Protein AF-A0A0M8WI27-F1 (afdb_monomer_lite)

pLDDT: mean 76.57, std 16.25, range [38.81, 94.25]

Secondary structure (DSSP, 8-state):
-PPPP----------EEPTTTGGGSPTT-EEEEEEEEPTT--EE-SS-EEEEEE-SS-EEEEEE-S---TT--TTSEEEEEEEE-TTS-EEEEEEEE--SS--------

Sequence (109 aa):
MGWVLVEGMSDSLVYYRTPGEVAATPQGERIRLGGQVTAGSVRDDGHEVRFRLRDDAAEVSVVLVGAVPVMFREGQGAVVEGEFDADHTMRADTVLVKHGNRYSPPGKS

Structure (mmCIF, N/CA/C/O backbone):
data_AF-A0A0M8WI27-F1
#
_entry.id   AF-A0A0M8WI27-F1
#
loop_
_atom_site.group_PDB
_atom_site.id
_atom_site.type_symbol
_atom_site.label_atom_id
_atom_site.label_alt_id
_atom_site.label_comp_id
_atom_site.label_asym_id
_atom_site.label_entity_id
_atom_site.label_seq_id
_atom_site.pdbx_PDB_ins_code
_atom_site.Cartn_x
_atom_site.Cartn_y
_atom_site.Cartn_z
_atom_site.occupancy
_atom_site.B_iso_or_equiv
_atom_site.auth_seq_id
_atom_site.auth_comp_id
_atom_site.auth_asym_id
_atom_site.auth_atom_id
_atom_site.pdbx_PDB_model_num
ATOM 1 N N . MET A 1 1 ? 18.548 34.702 -38.117 1.00 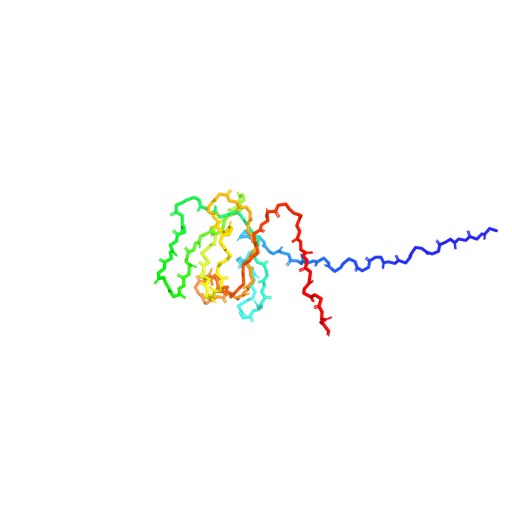59.53 1 MET A N 1
ATOM 2 C CA . MET A 1 1 ? 18.199 33.301 -37.804 1.00 59.53 1 MET A CA 1
ATOM 3 C C . MET A 1 1 ? 18.339 33.121 -36.304 1.00 59.53 1 MET A C 1
ATOM 5 O O . MET A 1 1 ? 19.461 33.051 -35.825 1.00 59.53 1 MET A O 1
ATOM 9 N N . GLY A 1 2 ? 17.235 33.202 -35.562 1.00 53.88 2 GLY A N 1
ATOM 10 C CA . GLY A 1 2 ? 17.232 32.997 -34.112 1.00 53.88 2 GLY A CA 1
ATOM 11 C C . GLY A 1 2 ? 16.816 31.565 -33.813 1.00 53.88 2 GLY A C 1
ATOM 12 O O . GLY A 1 2 ? 15.784 31.123 -34.310 1.00 53.88 2 GLY A O 1
ATOM 13 N N . TRP A 1 3 ? 17.626 30.844 -33.046 1.00 66.94 3 TRP A N 1
ATOM 14 C CA . TRP A 1 3 ? 17.274 29.522 -32.544 1.00 66.94 3 TRP A CA 1
ATOM 15 C C . TRP A 1 3 ? 16.664 29.689 -31.157 1.00 66.94 3 TRP A C 1
ATOM 17 O O . TRP A 1 3 ? 17.267 30.310 -30.285 1.00 66.94 3 TRP A O 1
ATOM 27 N N . VAL A 1 4 ? 15.457 29.165 -30.972 1.00 69.19 4 VAL A N 1
ATOM 28 C CA . VAL A 1 4 ? 14.844 29.037 -29.651 1.00 69.19 4 VAL A CA 1
ATOM 29 C C . VAL A 1 4 ? 15.534 27.866 -28.954 1.00 69.19 4 VAL A C 1
ATOM 31 O O . VAL A 1 4 ? 15.474 26.740 -29.446 1.00 69.19 4 VAL A O 1
ATOM 34 N N . LEU A 1 5 ? 16.213 28.128 -27.835 1.00 66.62 5 LEU A N 1
ATOM 35 C CA . LEU A 1 5 ? 16.586 27.077 -26.890 1.00 66.62 5 LEU A CA 1
ATOM 36 C C . LEU A 1 5 ? 15.299 26.616 -26.202 1.00 66.62 5 LEU A C 1
ATOM 38 O O . LEU A 1 5 ? 14.628 27.417 -25.557 1.00 66.62 5 LEU A O 1
ATOM 42 N N . VAL A 1 6 ? 14.947 25.341 -26.355 1.00 68.62 6 VAL A N 1
ATOM 43 C CA . VAL A 1 6 ? 13.894 24.723 -25.548 1.00 68.62 6 VAL A CA 1
ATOM 44 C C . VAL A 1 6 ? 14.475 24.417 -24.170 1.00 68.62 6 VAL A C 1
ATOM 46 O O . VAL A 1 6 ? 15.414 23.635 -24.032 1.00 68.62 6 VAL A O 1
ATOM 49 N N . GLU A 1 7 ? 13.947 25.091 -23.154 1.00 58.12 7 GLU A N 1
ATOM 50 C CA . GLU A 1 7 ? 14.256 24.828 -21.754 1.00 58.12 7 GLU A CA 1
ATOM 51 C C . GLU A 1 7 ? 13.752 23.428 -21.389 1.00 58.12 7 GLU A C 1
ATOM 53 O O . GLU A 1 7 ? 12.595 23.079 -21.638 1.00 58.12 7 GLU A O 1
ATOM 58 N N . GLY A 1 8 ? 14.653 22.605 -20.845 1.00 54.03 8 GLY A N 1
ATOM 59 C CA . GLY A 1 8 ? 14.348 21.254 -20.399 1.00 54.03 8 GLY A CA 1
ATOM 60 C C . GLY A 1 8 ? 13.230 21.289 -19.368 1.00 54.03 8 GLY A C 1
ATOM 61 O O . GLY A 1 8 ? 13.396 21.822 -18.273 1.00 54.03 8 GLY A O 1
ATOM 62 N N . MET A 1 9 ? 12.085 20.724 -19.737 1.00 52.81 9 MET A N 1
ATOM 63 C CA . MET A 1 9 ? 10.997 20.449 -18.815 1.00 52.81 9 MET A CA 1
ATOM 64 C C . MET A 1 9 ? 11.527 19.477 -17.759 1.00 52.81 9 MET A C 1
ATOM 66 O O . MET A 1 9 ? 11.638 18.278 -18.008 1.00 52.81 9 MET A O 1
ATOM 70 N N . SER A 1 10 ? 11.874 19.998 -16.584 1.00 47.97 10 SER A N 1
ATOM 71 C CA . SER A 1 10 ? 12.017 19.204 -15.366 1.00 47.97 10 SER A CA 1
ATOM 72 C C . SER A 1 10 ? 10.622 18.751 -14.947 1.00 47.97 10 SER A C 1
ATOM 74 O O . SER A 1 10 ? 10.045 19.274 -13.995 1.00 47.97 10 SER A O 1
ATOM 76 N N . ASP A 1 11 ? 10.051 17.820 -15.711 1.00 39.22 11 ASP A N 1
ATOM 77 C CA . ASP A 1 11 ? 8.914 17.041 -15.255 1.00 39.22 11 ASP A CA 1
ATOM 78 C C . ASP A 1 11 ? 9.441 16.249 -14.063 1.00 39.22 11 ASP A C 1
ATOM 80 O O . ASP A 1 11 ? 10.298 15.372 -14.198 1.00 39.22 11 ASP A O 1
ATOM 84 N N . SER A 1 12 ? 9.039 16.654 -12.863 1.00 38.81 12 SER A N 1
ATOM 85 C CA . SER A 1 12 ? 9.259 15.900 -11.640 1.00 38.81 12 SER A CA 1
ATOM 86 C C . SER A 1 12 ? 8.433 14.626 -11.756 1.00 38.81 12 SER A C 1
ATOM 88 O O . SER A 1 12 ? 7.349 14.506 -11.189 1.00 38.81 12 SER A O 1
ATOM 90 N N . LEU A 1 13 ? 8.945 13.693 -12.560 1.00 43.72 13 LEU A N 1
ATOM 91 C CA . LEU A 1 13 ? 8.353 12.403 -12.822 1.00 43.72 13 LEU A CA 1
ATOM 92 C C . LEU A 1 13 ? 8.304 11.708 -11.469 1.00 43.72 13 LEU A C 1
ATOM 94 O O . LEU A 1 13 ? 9.323 11.277 -10.928 1.00 43.72 13 LEU A O 1
ATOM 98 N N . VAL A 1 14 ? 7.125 11.704 -10.855 1.00 53.41 14 VAL A N 1
ATOM 99 C CA . VAL A 1 14 ? 6.903 10.962 -9.625 1.00 53.41 14 VAL A CA 1
ATOM 100 C C . VAL A 1 14 ? 7.118 9.502 -10.001 1.00 53.41 14 VAL A C 1
ATOM 102 O O . VAL A 1 14 ? 6.276 8.901 -10.661 1.00 53.41 14 VAL A O 1
ATOM 105 N N . TYR A 1 15 ? 8.279 8.952 -9.652 1.00 58.53 15 TYR A N 1
ATOM 106 C CA . TYR A 1 15 ? 8.589 7.554 -9.910 1.00 58.53 15 TYR A CA 1
ATOM 107 C C . TYR A 1 15 ? 7.689 6.698 -9.020 1.00 58.53 15 TY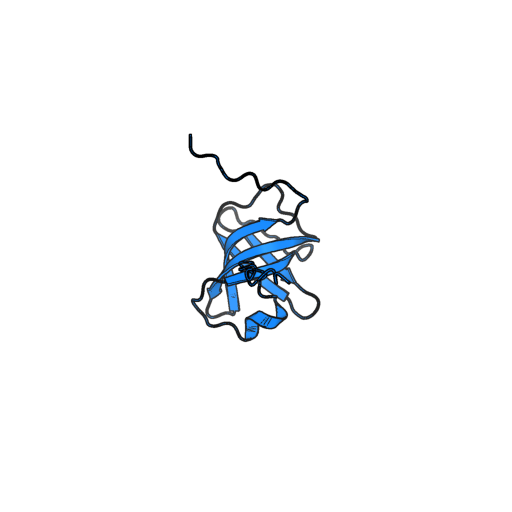R A C 1
ATOM 109 O O . TYR A 1 15 ? 7.900 6.582 -7.814 1.00 58.53 15 TYR A O 1
ATOM 117 N N . TYR A 1 16 ? 6.647 6.136 -9.623 1.00 68.56 16 TYR A N 1
ATOM 118 C CA . TYR A 1 16 ? 5.839 5.092 -9.014 1.00 68.56 16 TYR A CA 1
ATOM 119 C C . TYR A 1 16 ? 6.508 3.754 -9.311 1.00 68.56 16 TYR A C 1
ATOM 121 O O . TYR A 1 16 ? 6.848 3.478 -10.461 1.00 68.56 16 TYR A O 1
ATOM 129 N N . ARG A 1 17 ? 6.698 2.928 -8.286 1.00 75.50 17 ARG A N 1
ATOM 130 C CA . ARG A 1 17 ? 7.088 1.529 -8.460 1.00 75.50 17 ARG A CA 1
ATOM 131 C C . ARG A 1 17 ? 5.839 0.683 -8.631 1.00 75.50 17 ARG A C 1
ATOM 133 O O . ARG A 1 17 ? 4.802 0.979 -8.033 1.00 75.50 17 ARG A O 1
ATOM 140 N N . THR A 1 18 ? 5.946 -0.355 -9.443 1.00 73.50 18 THR A N 1
ATOM 141 C CA . THR A 1 18 ? 4.904 -1.374 -9.590 1.00 73.50 18 THR A CA 1
ATOM 142 C C . THR A 1 18 ? 5.187 -2.568 -8.668 1.00 73.50 18 THR A C 1
ATOM 144 O O . THR A 1 18 ? 6.353 -2.794 -8.335 1.00 73.50 18 THR A O 1
ATOM 147 N N . PRO A 1 19 ? 4.163 -3.326 -8.223 1.00 70.19 19 PRO A N 1
ATOM 148 C CA . PRO A 1 19 ? 4.315 -4.569 -7.461 1.00 70.19 19 PRO A CA 1
ATOM 149 C C . PRO A 1 19 ? 5.374 -5.539 -8.008 1.00 70.19 19 PRO A C 1
ATOM 151 O O . PRO A 1 19 ? 6.082 -6.167 -7.226 1.00 70.19 19 PRO A O 1
ATOM 154 N N . GLY A 1 20 ? 5.534 -5.641 -9.329 1.00 68.38 20 GLY A N 1
ATOM 155 C CA . GLY A 1 20 ? 6.558 -6.477 -9.959 1.00 68.38 20 GLY A CA 1
ATOM 156 C C . GLY A 1 20 ? 7.993 -5.958 -9.800 1.00 68.38 20 GLY A C 1
ATOM 157 O O . GLY A 1 20 ? 8.938 -6.743 -9.841 1.00 68.38 20 GLY A O 1
ATOM 158 N N . GLU A 1 21 ? 8.176 -4.656 -9.582 1.00 68.44 21 GLU A N 1
ATOM 159 C CA . GLU A 1 21 ? 9.493 -4.017 -9.457 1.00 68.44 21 GLU A CA 1
ATOM 160 C C . GLU A 1 21 ? 9.979 -3.904 -8.006 1.00 68.44 21 GLU A C 1
ATOM 162 O O . GLU A 1 21 ? 11.172 -3.705 -7.771 1.00 68.44 21 GLU A O 1
ATOM 167 N N . VAL A 1 22 ? 9.088 -4.048 -7.017 1.00 72.38 22 VAL A N 1
ATOM 168 C CA . VAL A 1 22 ? 9.442 -3.840 -5.601 1.00 72.38 22 VAL A CA 1
ATOM 169 C C . VAL A 1 22 ? 10.266 -4.950 -4.968 1.00 72.38 22 VAL A C 1
ATOM 171 O O . VAL A 1 22 ? 10.900 -4.700 -3.949 1.00 72.38 22 VAL A O 1
ATOM 174 N N . ALA A 1 23 ? 10.366 -6.126 -5.591 1.00 67.62 23 ALA A N 1
ATOM 175 C CA . ALA A 1 23 ? 11.275 -7.181 -5.132 1.00 67.62 23 ALA A CA 1
ATOM 176 C C . ALA A 1 23 ? 12.759 -6.750 -5.140 1.00 67.62 23 ALA A C 1
ATOM 178 O O . ALA A 1 23 ? 13.577 -7.353 -4.450 1.00 67.62 23 ALA A O 1
ATOM 179 N N . ALA A 1 24 ? 13.109 -5.716 -5.912 1.00 67.25 24 ALA A N 1
ATOM 180 C CA . ALA A 1 24 ? 14.454 -5.144 -5.972 1.00 67.25 24 ALA A CA 1
ATOM 181 C C . ALA A 1 24 ? 14.598 -3.831 -5.175 1.00 67.25 24 ALA A C 1
ATOM 183 O O . ALA A 1 24 ? 15.654 -3.198 -5.236 1.00 67.25 24 ALA A O 1
ATOM 184 N N . THR A 1 25 ? 13.558 -3.392 -4.457 1.00 68.56 25 THR A N 1
ATOM 185 C CA . THR A 1 25 ? 13.575 -2.114 -3.735 1.00 68.56 25 THR A CA 1
ATOM 186 C C . THR A 1 25 ? 14.305 -2.241 -2.393 1.00 68.56 25 THR A C 1
ATOM 188 O O . THR A 1 25 ? 14.042 -3.187 -1.647 1.00 68.56 25 THR A O 1
ATOM 191 N N . PRO A 1 26 ? 15.191 -1.290 -2.038 1.00 66.50 26 PRO A N 1
ATOM 192 C CA . PRO A 1 26 ? 15.840 -1.269 -0.731 1.00 66.50 26 PRO A CA 1
ATOM 193 C C . PRO A 1 26 ? 14.827 -1.115 0.413 1.00 66.50 26 PRO A C 1
ATOM 195 O O . PRO A 1 26 ? 13.906 -0.301 0.343 1.00 66.50 26 PRO A O 1
ATOM 198 N N . GLN A 1 27 ? 15.024 -1.864 1.498 1.00 71.81 27 GLN A N 1
ATOM 199 C CA . GLN A 1 27 ? 14.251 -1.691 2.731 1.00 71.81 27 GLN A CA 1
ATOM 200 C C . GLN A 1 27 ? 14.545 -0.322 3.365 1.00 71.81 27 GLN A C 1
ATOM 202 O O . GLN A 1 27 ? 15.682 0.152 3.328 1.00 71.81 27 GLN A O 1
ATOM 207 N N . GLY A 1 28 ? 13.526 0.302 3.962 1.00 71.75 28 GLY A N 1
ATOM 208 C CA . GLY A 1 28 ? 13.654 1.602 4.635 1.00 71.75 28 GLY A CA 1
ATOM 209 C C . GLY A 1 28 ? 13.724 2.825 3.712 1.00 71.75 28 GLY A C 1
ATOM 210 O O . GLY A 1 28 ? 13.934 3.935 4.195 1.00 71.75 28 GLY A O 1
ATOM 211 N N . GLU A 1 29 ? 13.547 2.657 2.397 1.00 80.25 29 GLU A N 1
ATOM 212 C CA . GLU A 1 29 ? 13.323 3.783 1.491 1.00 80.25 29 GLU A CA 1
ATOM 213 C C . GLU A 1 29 ? 11.824 4.071 1.371 1.00 80.25 29 GLU A C 1
ATOM 215 O O . GLU A 1 29 ? 11.015 3.174 1.110 1.00 80.25 29 GLU A O 1
ATOM 220 N N . ARG A 1 30 ? 11.455 5.347 1.527 1.00 83.81 30 ARG A N 1
ATOM 221 C CA . ARG A 1 30 ? 10.098 5.805 1.241 1.00 83.81 30 ARG A CA 1
ATOM 222 C C . ARG A 1 30 ? 9.846 5.760 -0.257 1.00 83.81 30 ARG A C 1
ATOM 224 O O . ARG A 1 30 ? 10.416 6.545 -1.012 1.00 83.81 30 ARG A O 1
ATOM 231 N N . ILE A 1 31 ? 8.928 4.899 -0.673 1.00 86.00 31 ILE A N 1
ATOM 232 C CA . ILE A 1 31 ? 8.537 4.759 -2.069 1.00 86.00 31 ILE A CA 1
ATOM 233 C C . ILE A 1 31 ? 7.038 4.938 -2.268 1.00 86.00 31 ILE A C 1
ATOM 235 O O . ILE A 1 31 ? 6.226 4.806 -1.352 1.00 86.00 31 ILE A O 1
ATOM 239 N N . ARG A 1 32 ? 6.669 5.218 -3.517 1.00 87.81 32 ARG A N 1
ATOM 240 C CA . ARG A 1 32 ? 5.280 5.245 -3.967 1.00 87.81 32 ARG A CA 1
ATOM 241 C C . ARG A 1 32 ? 4.998 3.991 -4.776 1.00 87.81 32 ARG A C 1
ATOM 243 O O . ARG A 1 32 ? 5.532 3.840 -5.871 1.00 87.81 32 ARG A O 1
ATOM 250 N N . LEU A 1 33 ? 4.160 3.109 -4.250 1.00 88.25 33 LEU A N 1
ATOM 251 C CA . LEU A 1 33 ? 3.739 1.877 -4.909 1.00 88.25 33 LEU A CA 1
ATOM 252 C C . LEU A 1 33 ? 2.378 2.100 -5.574 1.00 88.25 33 LEU A C 1
ATOM 254 O O . LEU A 1 33 ? 1.392 2.387 -4.898 1.00 88.25 33 LEU A O 1
ATOM 258 N N . GLY A 1 34 ? 2.323 1.982 -6.897 1.00 88.25 34 GLY A N 1
ATOM 259 C CA . GLY A 1 34 ? 1.093 2.098 -7.676 1.00 88.25 34 GLY A CA 1
ATOM 260 C C . GLY A 1 34 ? 0.591 0.738 -8.143 1.00 88.25 34 GLY A C 1
ATOM 261 O O . GLY A 1 34 ? 1.373 -0.070 -8.629 1.00 88.25 34 GLY A O 1
ATOM 262 N N . GLY A 1 35 ? -0.713 0.494 -8.047 1.00 88.06 35 GLY A N 1
ATOM 263 C CA . GLY A 1 35 ? -1.318 -0.738 -8.546 1.00 88.06 35 GLY A CA 1
ATOM 264 C C . GLY A 1 35 ? -2.840 -0.700 -8.539 1.00 88.06 35 GLY A C 1
ATOM 265 O O . GLY A 1 35 ? -3.468 0.294 -8.170 1.00 88.06 35 GLY A O 1
ATOM 266 N N . GLN A 1 36 ? -3.450 -1.801 -8.954 1.00 89.19 36 GLN A N 1
ATOM 267 C CA . GLN A 1 36 ? -4.882 -2.015 -8.821 1.00 89.19 36 GLN A CA 1
ATOM 268 C C . GLN A 1 36 ? -5.171 -2.696 -7.482 1.00 89.19 36 GLN A C 1
ATOM 270 O O . GLN A 1 36 ? -4.538 -3.692 -7.143 1.00 89.19 36 GLN A O 1
ATOM 275 N N . VAL A 1 37 ? -6.153 -2.195 -6.733 1.00 91.31 37 VAL A N 1
ATOM 276 C CA . VAL A 1 37 ? -6.594 -2.847 -5.493 1.00 91.31 37 VAL A CA 1
ATOM 277 C C . VAL A 1 37 ? -7.303 -4.157 -5.832 1.00 91.31 37 VAL A C 1
ATOM 279 O O . VAL A 1 37 ? -8.309 -4.155 -6.549 1.00 91.31 37 VAL A O 1
ATOM 282 N N . THR A 1 38 ? -6.807 -5.277 -5.308 1.00 91.69 38 THR A N 1
ATOM 283 C CA . THR A 1 38 ? -7.398 -6.600 -5.542 1.00 91.69 38 THR A CA 1
ATOM 284 C C . THR A 1 38 ? -8.780 -6.705 -4.891 1.00 91.69 38 THR A C 1
ATOM 286 O O . THR A 1 38 ? -8.960 -6.358 -3.719 1.00 91.69 38 THR A O 1
ATOM 289 N N . ALA A 1 39 ? -9.764 -7.201 -5.645 1.00 88.69 39 ALA A N 1
ATOM 290 C CA . ALA A 1 39 ? -11.117 -7.438 -5.145 1.00 88.69 39 ALA A CA 1
ATOM 291 C C . ALA A 1 39 ? -11.129 -8.476 -4.012 1.00 88.69 39 ALA A C 1
ATOM 293 O O . ALA A 1 39 ? -10.432 -9.486 -4.078 1.00 88.69 39 ALA A O 1
ATOM 294 N N . GLY A 1 40 ? -11.884 -8.206 -2.951 1.00 90.81 40 GLY A N 1
ATOM 295 C CA . GLY A 1 40 ? -11.982 -9.011 -1.737 1.00 90.81 40 GLY A CA 1
ATOM 296 C C . GLY A 1 40 ? -10.754 -8.953 -0.825 1.00 90.81 40 GLY A C 1
ATOM 297 O O . GLY A 1 40 ? -10.721 -9.661 0.181 1.00 90.81 40 GLY A O 1
ATOM 298 N N . SER A 1 41 ? -9.735 -8.146 -1.153 1.00 91.44 41 SER A N 1
ATOM 299 C CA . SER A 1 41 ? -8.497 -8.071 -0.361 1.00 91.44 41 SER A CA 1
ATOM 300 C C . SER A 1 41 ? -8.547 -7.053 0.778 1.00 91.44 41 SER A C 1
ATOM 302 O O . SER A 1 41 ? -7.765 -7.172 1.719 1.00 91.44 41 SER A O 1
ATOM 304 N N . VAL A 1 42 ? -9.448 -6.068 0.696 1.00 92.00 42 VAL A N 1
ATOM 305 C CA . VAL A 1 42 ? -9.545 -4.970 1.664 1.00 92.00 42 VAL A CA 1
ATOM 306 C C . VAL A 1 42 ? -10.125 -5.477 2.983 1.00 92.00 42 VAL A C 1
ATOM 308 O O . VAL A 1 42 ? -11.236 -6.004 3.024 1.00 92.00 42 VAL A O 1
ATOM 311 N N . ARG A 1 43 ? -9.377 -5.284 4.067 1.00 91.12 43 ARG A N 1
ATOM 312 C CA . ARG A 1 43 ? -9.784 -5.524 5.451 1.00 91.12 43 ARG A CA 1
ATOM 313 C C . ARG A 1 43 ? -9.452 -4.298 6.278 1.00 91.12 43 ARG A C 1
ATOM 315 O O . ARG A 1 43 ? -8.312 -3.851 6.271 1.00 91.12 43 ARG A O 1
ATOM 322 N N . ASP A 1 44 ? -10.450 -3.771 6.961 1.00 89.69 44 ASP A N 1
ATOM 323 C CA . ASP A 1 44 ? -10.306 -2.653 7.883 1.00 89.69 44 ASP A CA 1
ATOM 324 C C . ASP A 1 44 ? -10.532 -3.180 9.300 1.00 89.69 44 ASP A C 1
ATOM 326 O O . ASP A 1 44 ? -11.623 -3.655 9.619 1.00 89.69 44 ASP A O 1
ATOM 330 N N . ASP A 1 45 ? -9.482 -3.135 10.117 1.00 86.19 45 ASP A N 1
ATOM 331 C CA . ASP A 1 45 ? -9.510 -3.574 11.514 1.00 86.19 45 ASP A CA 1
ATOM 332 C C . ASP A 1 45 ? -9.753 -2.386 12.478 1.00 86.19 45 ASP A C 1
ATOM 334 O O . ASP A 1 45 ? -9.587 -2.509 13.692 1.00 86.19 45 ASP A O 1
ATOM 338 N N . GLY A 1 46 ? -10.111 -1.203 11.960 1.00 80.56 46 GLY A N 1
ATOM 339 C CA . GLY A 1 46 ? -10.389 0.029 12.712 1.00 80.56 46 GLY A CA 1
ATOM 340 C C . GLY A 1 46 ? -9.147 0.820 13.139 1.00 80.56 46 GLY A C 1
ATOM 341 O O . GLY A 1 46 ? -9.245 2.011 13.438 1.00 80.56 46 GLY A O 1
ATOM 342 N N . HIS A 1 47 ? -7.976 0.180 13.143 1.00 84.25 47 HIS A N 1
ATOM 343 C CA . HIS A 1 47 ? -6.676 0.806 13.416 1.00 84.25 47 HIS A CA 1
ATOM 344 C C . HIS A 1 47 ? -5.790 0.906 12.173 1.00 84.25 47 HIS A C 1
ATOM 346 O O . HIS A 1 47 ? -5.010 1.848 12.034 1.00 84.25 47 HIS A O 1
ATOM 352 N N . GLU A 1 48 ? -5.906 -0.071 11.280 1.00 91.06 48 GLU A N 1
ATOM 353 C CA . GLU A 1 48 ? -5.160 -0.157 10.035 1.00 91.06 48 GLU A CA 1
ATOM 354 C C . GLU A 1 48 ? -6.015 -0.836 8.970 1.00 91.06 48 GLU A C 1
ATOM 356 O O . GLU A 1 48 ? -6.887 -1.656 9.275 1.00 91.06 48 GLU A O 1
ATOM 361 N N . VAL A 1 49 ? -5.745 -0.497 7.713 1.00 92.00 49 VAL A N 1
ATOM 362 C CA . VAL A 1 49 ? -6.413 -1.098 6.562 1.00 92.00 49 VAL A CA 1
ATOM 363 C C 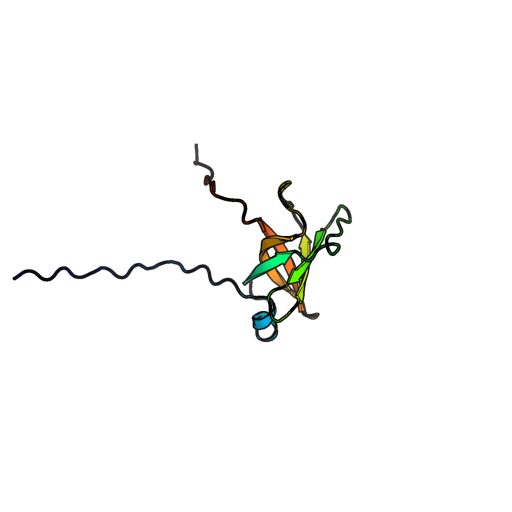. VAL A 1 49 ? -5.409 -1.924 5.787 1.00 92.00 49 VAL A C 1
ATOM 365 O O . VAL A 1 49 ? -4.416 -1.416 5.270 1.00 92.00 49 VAL A O 1
ATOM 368 N N . ARG A 1 50 ? -5.680 -3.219 5.688 1.00 93.75 50 ARG A N 1
ATOM 369 C CA . ARG A 1 50 ? -4.870 -4.179 4.949 1.00 93.75 50 ARG A CA 1
ATOM 370 C C . ARG A 1 50 ? -5.524 -4.447 3.610 1.00 93.75 50 ARG A C 1
ATOM 372 O O . ARG A 1 50 ? -6.715 -4.727 3.538 1.00 93.75 50 ARG A O 1
ATOM 379 N N . PHE A 1 51 ? -4.758 -4.375 2.540 1.00 93.81 51 PHE A N 1
ATOM 380 C CA . PHE A 1 51 ? -5.235 -4.703 1.203 1.00 93.81 51 PHE A CA 1
ATOM 381 C C . PHE A 1 51 ? -4.073 -5.156 0.343 1.00 93.81 51 PHE A C 1
ATOM 383 O O . PHE A 1 51 ? -2.921 -5.153 0.773 1.00 93.81 51 PHE A O 1
ATOM 390 N N . ARG A 1 52 ? -4.370 -5.576 -0.882 1.00 93.50 52 ARG A N 1
ATOM 391 C CA . ARG A 1 52 ? -3.334 -5.960 -1.831 1.00 93.50 52 ARG A CA 1
ATOM 392 C C . ARG A 1 52 ? -3.400 -5.098 -3.070 1.00 93.50 52 ARG A C 1
ATOM 394 O O . ARG A 1 52 ? -4.484 -4.832 -3.592 1.00 93.50 52 ARG A O 1
ATOM 401 N N . LEU A 1 53 ? -2.229 -4.653 -3.506 1.00 91.50 53 LEU A N 1
ATOM 402 C CA . LEU A 1 53 ? -2.049 -4.000 -4.790 1.00 91.50 53 LEU A CA 1
ATOM 403 C C . LEU A 1 53 ? -1.448 -5.007 -5.751 1.00 91.50 53 LEU A C 1
ATOM 405 O O . LEU A 1 53 ? -0.389 -5.569 -5.480 1.00 91.50 53 LEU A O 1
ATOM 409 N N . ARG A 1 54 ? -2.119 -5.205 -6.877 1.00 88.12 54 ARG A N 1
ATOM 410 C CA . ARG A 1 54 ? -1.619 -6.022 -7.974 1.00 88.12 54 ARG A CA 1
ATOM 411 C C . ARG A 1 54 ? -1.321 -5.170 -9.195 1.00 88.12 54 ARG A C 1
ATOM 413 O O . ARG A 1 54 ? -1.975 -4.152 -9.430 1.00 88.12 54 ARG A O 1
ATOM 420 N N . ASP A 1 55 ? -0.379 -5.631 -9.992 1.00 83.62 55 ASP A N 1
ATOM 421 C CA . ASP A 1 55 ? -0.234 -5.241 -11.389 1.00 83.62 55 ASP A CA 1
ATOM 422 C C . ASP A 1 55 ? -0.492 -6.471 -12.285 1.00 83.62 55 ASP A C 1
ATOM 424 O O . ASP A 1 55 ? -1.216 -7.397 -11.893 1.00 83.62 55 ASP A O 1
ATOM 428 N N . ASP A 1 56 ? 0.031 -6.454 -13.510 1.00 77.00 56 ASP A N 1
ATOM 429 C CA . ASP A 1 56 ? -0.056 -7.575 -14.450 1.00 77.00 56 ASP A CA 1
ATOM 430 C C . ASP A 1 56 ? 0.954 -8.707 -14.160 1.00 77.00 56 ASP A C 1
ATOM 432 O O . ASP A 1 56 ? 0.819 -9.797 -14.713 1.00 77.00 56 ASP A O 1
ATOM 436 N N . ALA A 1 57 ? 1.947 -8.480 -13.296 1.00 78.62 57 ALA A N 1
ATOM 437 C CA . ALA A 1 57 ? 3.059 -9.388 -13.012 1.00 78.62 57 ALA A CA 1
ATOM 438 C C . ALA A 1 57 ? 3.050 -9.966 -11.582 1.00 78.62 57 ALA A C 1
ATOM 440 O O . ALA A 1 57 ? 3.409 -11.129 -11.392 1.00 78.62 57 ALA A O 1
ATOM 441 N N . ALA A 1 58 ? 2.666 -9.182 -10.574 1.00 85.25 58 ALA A N 1
ATOM 442 C CA . ALA A 1 58 ? 2.784 -9.511 -9.159 1.00 85.25 58 ALA A CA 1
ATOM 443 C C . ALA A 1 58 ? 1.698 -8.847 -8.291 1.00 85.25 58 ALA A C 1
ATOM 445 O O . ALA A 1 58 ? 0.967 -7.946 -8.706 1.00 85.25 58 ALA A O 1
ATOM 446 N N . GLU A 1 59 ? 1.611 -9.306 -7.042 1.00 88.38 59 GLU A N 1
ATOM 447 C CA . GLU A 1 59 ? 0.728 -8.773 -6.005 1.00 88.38 59 GLU A CA 1
ATOM 448 C C . GLU A 1 59 ? 1.537 -8.507 -4.730 1.00 88.38 59 GLU A C 1
ATOM 450 O O . GLU A 1 59 ? 2.333 -9.343 -4.305 1.00 88.38 59 GLU A O 1
ATOM 455 N N . VAL A 1 60 ? 1.320 -7.346 -4.112 1.00 90.19 60 VAL A N 1
ATOM 456 C CA . VAL A 1 60 ? 2.009 -6.901 -2.897 1.00 90.19 60 VAL A CA 1
ATOM 457 C C . VAL A 1 60 ? 0.993 -6.597 -1.806 1.00 90.19 60 VAL A C 1
ATOM 459 O O . VAL A 1 60 ? -0.016 -5.923 -2.035 1.00 90.19 60 VAL A O 1
ATOM 462 N N . SER A 1 61 ? 1.281 -7.090 -0.602 1.00 93.44 61 SER A N 1
ATOM 463 C CA . SER A 1 61 ? 0.496 -6.783 0.593 1.00 93.44 61 SER A CA 1
ATOM 464 C C . SER A 1 61 ? 0.826 -5.382 1.091 1.00 93.44 61 SER A C 1
ATOM 466 O O . SER A 1 61 ? 1.994 -5.036 1.267 1.00 93.44 61 SER A O 1
ATOM 468 N N . VAL A 1 62 ? -0.216 -4.593 1.331 1.00 93.62 62 VAL A N 1
ATOM 469 C CA . VAL A 1 62 ? -0.129 -3.234 1.853 1.00 93.62 62 VAL A CA 1
ATOM 470 C C . VAL A 1 62 ? -0.848 -3.162 3.192 1.00 93.62 62 VAL A C 1
ATOM 472 O O . VAL A 1 62 ? -1.990 -3.610 3.317 1.00 93.62 62 VAL A O 1
ATOM 475 N N . VAL A 1 63 ? -0.189 -2.561 4.177 1.00 94.25 63 VAL A N 1
ATOM 476 C CA . VAL A 1 63 ? -0.771 -2.191 5.467 1.00 94.25 63 VAL A CA 1
ATOM 477 C C . VAL A 1 63 ? -0.776 -0.674 5.550 1.00 94.25 63 VAL A C 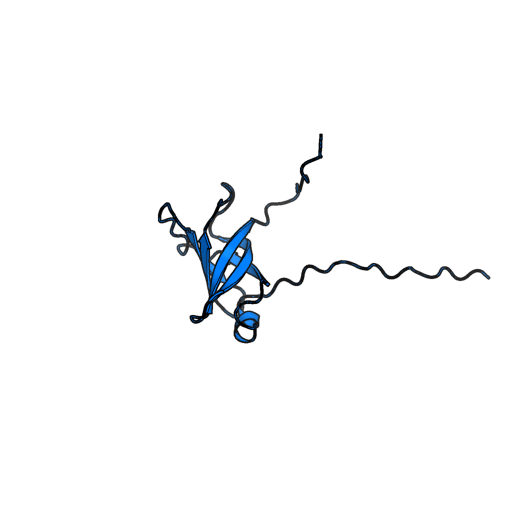1
ATOM 479 O O . VAL A 1 63 ? 0.280 -0.050 5.609 1.00 94.25 63 VAL A O 1
ATOM 482 N N . LEU A 1 64 ? -1.965 -0.084 5.526 1.00 92.56 64 LEU A N 1
ATOM 483 C CA . LEU A 1 64 ? -2.166 1.353 5.612 1.00 92.56 64 LEU A CA 1
ATOM 484 C C . LEU A 1 64 ? -2.507 1.750 7.048 1.00 92.56 64 LEU A C 1
ATOM 486 O O . LEU A 1 64 ? -3.575 1.413 7.560 1.00 92.56 64 LEU A O 1
ATOM 490 N N . VAL A 1 65 ? -1.605 2.497 7.675 1.00 89.38 65 VAL A N 1
ATOM 491 C CA . VAL A 1 65 ? -1.771 3.070 9.012 1.00 89.38 65 VAL A CA 1
ATOM 492 C C . VAL A 1 65 ? -2.081 4.557 8.871 1.00 89.38 65 VAL A C 1
ATOM 494 O O . VAL A 1 65 ? -1.184 5.391 8.796 1.00 89.38 65 VAL A O 1
ATOM 497 N N . GLY A 1 66 ? -3.360 4.920 8.774 1.00 81.50 66 GLY A N 1
ATOM 498 C CA . GLY A 1 66 ? -3.722 6.328 8.634 1.00 81.50 66 GLY A CA 1
ATOM 499 C C . GLY A 1 66 ? -5.107 6.582 8.066 1.00 81.50 66 GLY A C 1
ATOM 500 O O . GLY A 1 66 ? -5.981 5.717 8.049 1.00 81.50 66 GLY A O 1
ATOM 501 N N . ALA A 1 67 ? -5.303 7.817 7.609 1.00 79.06 67 ALA A N 1
ATOM 502 C CA . ALA A 1 67 ? -6.566 8.252 7.041 1.00 79.06 67 ALA A CA 1
ATOM 503 C C . ALA A 1 67 ? -6.793 7.591 5.677 1.00 79.06 67 ALA A C 1
ATOM 505 O O . ALA A 1 67 ? -6.129 7.916 4.691 1.00 79.06 67 ALA A O 1
ATOM 506 N N . VAL A 1 68 ? -7.773 6.693 5.616 1.00 82.50 68 VAL A N 1
ATOM 507 C CA . VAL A 1 68 ? -8.218 6.096 4.359 1.00 82.50 68 VAL A CA 1
ATOM 508 C C . VAL A 1 68 ? -9.299 6.991 3.748 1.00 82.50 68 VAL A C 1
ATOM 510 O O . VAL A 1 68 ? -10.317 7.251 4.394 1.00 82.50 68 VAL A O 1
ATOM 513 N N . PRO A 1 69 ? -9.119 7.496 2.515 1.00 80.38 69 PRO A N 1
ATOM 514 C CA . PRO A 1 69 ? -10.139 8.280 1.840 1.00 80.38 69 PRO A CA 1
ATOM 515 C C . PRO A 1 69 ? -11.429 7.473 1.697 1.00 80.38 69 PRO A C 1
ATOM 517 O O . PRO A 1 69 ? -11.394 6.319 1.283 1.00 80.38 69 PRO A O 1
ATOM 520 N N . VAL A 1 70 ? -12.584 8.111 1.903 1.00 77.19 70 VAL A N 1
ATOM 521 C CA . VAL A 1 70 ? -13.910 7.486 1.697 1.00 77.19 70 VAL A CA 1
ATOM 522 C C . VAL A 1 70 ? -14.108 6.931 0.275 1.00 77.19 70 VAL A C 1
ATOM 524 O O . VAL A 1 70 ? -14.952 6.074 0.033 1.00 77.19 70 VAL A O 1
ATOM 527 N N . MET A 1 71 ? -13.324 7.430 -0.685 1.00 76.69 71 MET A N 1
ATOM 528 C CA . MET A 1 71 ? -13.337 6.999 -2.084 1.00 76.69 71 MET A CA 1
ATOM 529 C C . MET A 1 71 ? -12.534 5.709 -2.326 1.00 76.69 71 MET A C 1
ATOM 531 O O . MET A 1 71 ? -12.587 5.162 -3.428 1.00 76.69 71 MET A O 1
ATOM 535 N N . PHE A 1 72 ? -11.796 5.215 -1.327 1.00 84.25 72 PHE A N 1
ATOM 536 C CA . PHE A 1 72 ? -11.045 3.970 -1.420 1.00 84.25 72 PHE A CA 1
ATOM 537 C C . PHE A 1 72 ? -11.982 2.768 -1.495 1.00 84.25 72 PHE A C 1
ATOM 539 O O . PHE A 1 72 ? -12.810 2.533 -0.619 1.00 84.25 72 PHE A O 1
ATOM 546 N N . ARG A 1 73 ? -11.859 2.017 -2.588 1.00 82.56 73 ARG A N 1
ATOM 547 C CA . ARG A 1 73 ? -12.647 0.817 -2.878 1.00 82.56 73 ARG A CA 1
ATOM 548 C C . ARG A 1 73 ? -11.778 -0.166 -3.634 1.00 82.56 73 ARG A C 1
ATOM 550 O O . ARG A 1 73 ? -10.885 0.228 -4.379 1.00 82.56 73 ARG A O 1
ATOM 557 N N . GLU A 1 74 ? -12.097 -1.432 -3.485 1.00 87.94 74 GLU A N 1
ATOM 558 C CA . GLU A 1 74 ? -11.537 -2.498 -4.298 1.00 87.94 74 GLU A CA 1
ATOM 559 C C . GLU A 1 74 ? -11.790 -2.308 -5.806 1.00 87.94 74 GLU A C 1
ATOM 561 O O . GLU A 1 74 ? -12.748 -1.651 -6.216 1.00 87.94 74 GLU A O 1
ATOM 566 N N . GLY A 1 75 ? -10.920 -2.877 -6.644 1.00 84.38 75 GLY A N 1
ATOM 567 C CA . GLY A 1 75 ? -11.072 -2.873 -8.101 1.00 84.38 75 GLY A CA 1
ATOM 568 C C . GLY A 1 75 ? -10.628 -1.591 -8.815 1.00 84.38 75 GLY A C 1
ATOM 569 O O . GLY A 1 75 ? -10.631 -1.572 -10.043 1.00 84.38 75 GLY A O 1
ATOM 570 N N . GLN A 1 76 ? -10.210 -0.546 -8.093 1.00 84.19 76 GLN A N 1
ATOM 571 C CA . GLN A 1 76 ? -9.708 0.700 -8.686 1.00 84.19 76 GLN A CA 1
ATOM 572 C C . GLN A 1 76 ? -8.182 0.828 -8.590 1.00 84.19 76 GLN A C 1
ATOM 574 O O . GLN A 1 76 ? -7.533 0.169 -7.776 1.00 84.19 76 GLN A O 1
ATOM 579 N N . GLY A 1 77 ? -7.613 1.711 -9.413 1.00 84.88 77 GLY A N 1
ATOM 580 C CA . GLY A 1 77 ? -6.205 2.089 -9.323 1.00 84.88 77 GLY A CA 1
ATOM 581 C C . GLY A 1 77 ? -5.937 2.969 -8.100 1.00 84.88 77 GLY A C 1
ATOM 582 O O . GLY A 1 77 ? -6.589 4.002 -7.913 1.00 84.88 77 GLY A O 1
ATOM 583 N N . ALA A 1 78 ? -4.954 2.581 -7.297 1.00 88.25 78 ALA A N 1
ATOM 584 C CA . ALA A 1 78 ? -4.499 3.320 -6.132 1.00 88.25 78 ALA A CA 1
ATOM 585 C C . ALA A 1 78 ? -2.969 3.403 -6.112 1.00 88.25 78 ALA A C 1
ATOM 587 O O . ALA A 1 78 ? -2.264 2.547 -6.644 1.00 88.25 78 ALA A O 1
ATOM 588 N N . VAL A 1 79 ? -2.462 4.456 -5.487 1.00 88.12 79 VAL A N 1
ATOM 589 C CA . VAL A 1 79 ? -1.048 4.630 -5.176 1.00 88.12 79 VAL A CA 1
ATOM 590 C C . VAL A 1 79 ? -0.920 4.769 -3.675 1.00 88.12 79 VAL A C 1
ATOM 592 O O . VAL A 1 79 ? -1.654 5.540 -3.068 1.00 88.12 79 VAL A O 1
ATOM 595 N N . VAL A 1 80 ? 0.018 4.055 -3.079 1.00 90.88 80 VAL A N 1
ATOM 596 C CA . VAL A 1 80 ? 0.329 4.154 -1.655 1.00 90.88 80 VAL A CA 1
ATOM 597 C C . VAL A 1 80 ? 1.742 4.679 -1.480 1.00 90.88 80 VAL A C 1
ATOM 599 O O . VAL A 1 80 ? 2.614 4.375 -2.290 1.00 90.88 80 VAL A O 1
ATOM 602 N N . GLU A 1 81 ? 1.970 5.482 -0.451 1.00 90.62 81 GLU A N 1
ATOM 603 C CA . GLU A 1 81 ? 3.296 5.973 -0.076 1.00 90.62 81 GLU A CA 1
ATOM 604 C C . GLU A 1 81 ? 3.657 5.446 1.311 1.00 90.62 81 GLU A C 1
ATOM 606 O O . GLU A 1 81 ? 2.831 5.471 2.229 1.00 90.62 81 GLU A O 1
ATOM 611 N N . GLY A 1 82 ? 4.881 4.941 1.432 1.00 90.88 82 GLY A N 1
ATOM 612 C CA . GLY A 1 82 ? 5.363 4.270 2.629 1.00 90.88 82 GLY A CA 1
ATOM 613 C C . GLY A 1 82 ? 6.683 3.556 2.398 1.00 90.88 82 GLY A C 1
ATOM 614 O O . GLY A 1 82 ? 7.403 3.865 1.451 1.00 90.88 82 GLY A O 1
ATOM 615 N N . GLU A 1 83 ? 6.978 2.585 3.247 1.00 90.19 83 GLU A N 1
ATOM 616 C CA . GLU A 1 83 ? 8.240 1.844 3.249 1.00 90.19 83 GLU A CA 1
ATOM 617 C C . GLU A 1 83 ? 7.972 0.339 3.224 1.00 90.19 83 GLU A C 1
ATOM 619 O O . GLU A 1 83 ? 6.946 -0.136 3.715 1.00 90.19 83 GLU A O 1
ATOM 624 N N . PHE A 1 84 ? 8.907 -0.427 2.666 1.00 87.44 84 PHE A N 1
ATOM 625 C CA . PHE A 1 84 ? 8.867 -1.883 2.755 1.00 87.44 84 PHE A CA 1
ATOM 626 C C . PHE A 1 84 ? 9.459 -2.363 4.076 1.00 87.44 84 PHE A C 1
ATOM 628 O O . PHE A 1 84 ? 10.575 -1.983 4.436 1.00 87.44 84 PHE A O 1
ATOM 635 N N . ASP A 1 85 ? 8.713 -3.228 4.761 1.00 85.62 85 ASP A N 1
ATOM 636 C CA . ASP A 1 85 ? 9.185 -3.959 5.934 1.00 85.62 85 ASP A CA 1
ATOM 637 C C . ASP A 1 85 ? 10.076 -5.151 5.525 1.00 85.62 85 ASP A C 1
ATOM 639 O O . ASP A 1 85 ? 10.166 -5.520 4.346 1.00 85.62 85 ASP A O 1
ATOM 643 N N . ALA A 1 86 ? 10.702 -5.792 6.511 1.00 81.88 86 ALA A N 1
ATOM 644 C CA . ALA A 1 86 ? 11.552 -6.967 6.350 1.00 81.88 86 ALA A CA 1
ATOM 645 C C . ALA A 1 86 ? 10.849 -8.120 5.607 1.00 81.88 86 ALA A C 1
ATOM 647 O O . ALA A 1 86 ? 11.483 -8.841 4.837 1.00 81.88 86 ALA A O 1
ATOM 648 N N . ASP A 1 87 ? 9.531 -8.238 5.786 1.00 83.56 87 ASP A N 1
ATOM 649 C CA . ASP A 1 87 ? 8.683 -9.280 5.197 1.00 83.56 87 ASP A CA 1
ATOM 650 C C . ASP A 1 87 ? 8.158 -8.930 3.787 1.00 83.56 87 ASP A C 1
ATOM 652 O O . ASP A 1 87 ? 7.205 -9.545 3.305 1.00 83.56 87 ASP A O 1
ATOM 656 N N . HIS A 1 88 ? 8.717 -7.907 3.126 1.00 82.12 88 HIS A N 1
ATOM 657 C CA . HIS A 1 88 ? 8.227 -7.352 1.851 1.00 82.12 88 HIS A CA 1
ATOM 658 C C . HIS A 1 88 ? 6.764 -6.871 1.889 1.00 82.12 88 HIS A C 1
ATOM 660 O O . HIS A 1 88 ? 6.097 -6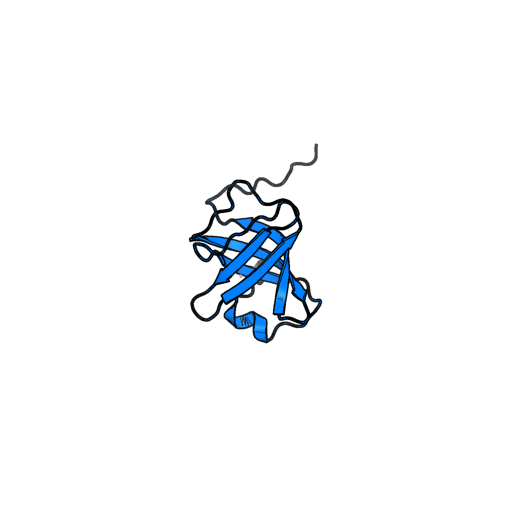.758 0.858 1.00 82.12 88 HIS A O 1
ATOM 666 N N . THR A 1 89 ? 6.259 -6.556 3.081 1.00 89.38 89 THR A N 1
ATOM 667 C CA . THR A 1 89 ? 4.964 -5.897 3.246 1.00 89.38 89 THR A CA 1
ATOM 668 C C . THR A 1 89 ? 5.164 -4.391 3.166 1.00 89.38 89 THR A C 1
ATOM 670 O O . THR A 1 89 ? 6.008 -3.831 3.863 1.00 89.38 89 THR A O 1
ATOM 673 N N . MET A 1 90 ? 4.386 -3.729 2.315 1.00 90.69 90 MET A N 1
ATOM 674 C CA . MET A 1 90 ? 4.419 -2.278 2.177 1.00 90.69 90 MET A CA 1
ATOM 675 C C . MET A 1 90 ? 3.642 -1.650 3.332 1.00 90.69 90 MET A C 1
ATOM 677 O O . MET A 1 90 ? 2.416 -1.765 3.397 1.00 90.69 90 MET A O 1
ATOM 681 N N . ARG A 1 91 ? 4.339 -0.965 4.235 1.00 92.88 91 ARG A N 1
ATOM 682 C CA . ARG A 1 91 ? 3.723 -0.196 5.311 1.00 92.88 91 ARG A CA 1
ATOM 683 C C . ARG A 1 91 ? 3.531 1.239 4.846 1.00 92.88 91 ARG A C 1
ATOM 685 O O . ARG A 1 91 ? 4.473 2.025 4.793 1.00 92.88 91 ARG A O 1
ATOM 692 N N . ALA A 1 92 ? 2.300 1.550 4.471 1.00 92.94 92 ALA A N 1
ATOM 693 C CA . ALA A 1 92 ? 1.901 2.848 3.964 1.00 92.94 92 ALA A CA 1
ATOM 694 C C . ALA A 1 92 ? 1.253 3.697 5.057 1.00 92.94 92 ALA A C 1
ATOM 696 O O . ALA A 1 92 ? 0.523 3.192 5.904 1.00 92.94 92 ALA A O 1
ATOM 697 N N . ASP A 1 93 ? 1.471 5.002 4.999 1.00 91.62 93 ASP A N 1
ATOM 698 C CA . ASP A 1 93 ? 0.741 5.987 5.810 1.00 91.62 93 ASP A CA 1
ATOM 699 C C . ASP A 1 93 ? -0.167 6.876 4.952 1.00 91.62 93 ASP A C 1
ATOM 701 O O . ASP A 1 93 ? -1.080 7.528 5.460 1.00 91.62 93 ASP A O 1
ATOM 705 N N . THR A 1 94 ? 0.039 6.853 3.633 1.00 88.50 94 THR A N 1
ATOM 706 C CA . THR A 1 94 ? -0.699 7.672 2.677 1.00 88.50 94 THR A CA 1
ATOM 707 C C . THR A 1 94 ? -1.210 6.817 1.520 1.00 88.50 94 THR A C 1
ATOM 709 O O . THR A 1 94 ? -0.478 6.001 0.961 1.00 88.50 94 THR A O 1
ATOM 712 N N . VAL A 1 95 ? -2.464 7.037 1.113 1.00 89.25 95 VAL A N 1
ATOM 713 C CA . VAL A 1 95 ? -3.056 6.441 -0.092 1.00 89.25 95 VAL A CA 1
ATOM 714 C C . VAL A 1 95 ? -3.715 7.511 -0.961 1.00 89.25 95 VAL A C 1
ATOM 716 O O . VAL A 1 95 ? -4.445 8.380 -0.486 1.00 89.25 95 VAL A O 1
ATOM 719 N N . LEU A 1 96 ? -3.466 7.426 -2.262 1.00 85.75 96 LEU A N 1
ATOM 720 C CA . LEU A 1 96 ? -4.035 8.261 -3.304 1.00 85.75 96 LEU A CA 1
ATOM 721 C C . LEU A 1 96 ? -4.831 7.369 -4.253 1.00 85.75 96 LEU A C 1
ATOM 723 O O . LEU A 1 96 ? -4.278 6.505 -4.930 1.00 85.75 96 LEU A O 1
ATOM 727 N N . VAL A 1 97 ? -6.138 7.587 -4.327 1.00 82.50 97 VAL A N 1
ATOM 728 C CA . VAL A 1 97 ? -7.013 6.882 -5.268 1.00 82.50 97 VAL A CA 1
ATOM 729 C C . VAL A 1 97 ? -7.189 7.678 -6.547 1.00 82.50 97 VAL A C 1
ATOM 731 O O . VAL A 1 97 ? -7.471 8.878 -6.518 1.00 82.50 97 VAL A O 1
ATOM 734 N N . LYS A 1 98 ? -7.025 7.007 -7.690 1.00 68.62 98 LYS A N 1
ATOM 735 C CA . LYS A 1 98 ? -7.087 7.637 -9.010 1.00 68.62 98 LYS A CA 1
ATOM 736 C C . LYS A 1 98 ? -8.545 7.751 -9.467 1.00 68.62 98 LYS A C 1
ATOM 738 O O . LYS A 1 98 ? -8.961 7.098 -10.416 1.00 68.62 98 LYS A O 1
ATOM 743 N N . HIS A 1 99 ? -9.327 8.591 -8.793 1.00 59.66 99 HIS A N 1
ATOM 744 C CA . HIS A 1 99 ? -10.604 9.069 -9.324 1.00 59.66 99 HIS A CA 1
ATOM 745 C C . HIS A 1 99 ? -10.368 10.363 -10.116 1.00 59.66 99 HIS A C 1
ATOM 747 O O . HIS A 1 99 ? -9.610 11.235 -9.694 1.00 59.66 99 HIS A O 1
ATOM 753 N N . GLY A 1 100 ? -10.977 10.466 -11.300 1.00 46.69 100 GLY A N 1
ATOM 754 C CA . GLY A 1 100 ? -10.758 11.557 -12.249 1.00 46.69 100 GLY A CA 1
ATOM 755 C C . GLY A 1 100 ? -10.861 12.957 -11.629 1.00 46.69 100 GLY A C 1
ATOM 756 O O . GLY A 1 100 ? -11.930 13.392 -11.221 1.00 46.69 100 GLY A O 1
ATOM 757 N N . ASN A 1 101 ? -9.738 13.677 -11.658 1.00 39.25 101 ASN A N 1
ATOM 758 C CA . ASN A 1 101 ? -9.672 15.119 -11.883 1.00 39.25 101 ASN A CA 1
ATOM 759 C C . ASN A 1 101 ? -10.323 16.058 -10.838 1.00 39.25 101 ASN A C 1
ATOM 761 O O . ASN A 1 101 ? -11.226 16.811 -11.193 1.00 39.25 101 ASN A O 1
ATOM 765 N N . ARG A 1 102 ? -9.793 16.124 -9.600 1.00 43.53 102 ARG A N 1
ATOM 766 C CA . ARG A 1 102 ? -9.609 17.409 -8.874 1.00 43.53 102 ARG A CA 1
ATOM 767 C C . ARG A 1 102 ? -8.663 17.280 -7.670 1.00 43.53 102 ARG A C 1
ATOM 769 O O . ARG A 1 102 ? -9.096 17.121 -6.535 1.00 43.53 102 ARG A O 1
ATOM 776 N N . TYR A 1 103 ? -7.359 17.403 -7.910 1.00 43.09 103 TYR A N 1
ATOM 777 C CA . TYR A 1 103 ? -6.416 17.781 -6.855 1.00 43.09 103 TYR A CA 1
ATOM 778 C C . TYR A 1 103 ? -6.520 19.302 -6.671 1.00 43.09 103 TYR 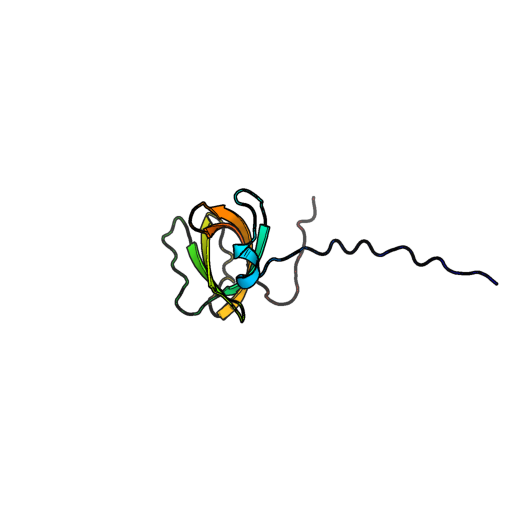A C 1
ATOM 780 O O . TYR A 1 103 ? -6.007 20.063 -7.488 1.00 43.09 103 TYR A O 1
ATOM 788 N N . SER A 1 104 ? -7.249 19.757 -5.652 1.00 44.38 104 SER A N 1
ATOM 789 C CA . SER A 1 104 ? -7.160 21.145 -5.191 1.00 44.38 104 SER A CA 1
ATOM 790 C C . SER A 1 104 ? -6.141 21.187 -4.048 1.00 44.38 104 SER A C 1
ATOM 792 O O . SER A 1 104 ? -6.452 20.671 -2.974 1.00 44.38 104 SER A O 1
ATOM 794 N N . PRO A 1 105 ? -4.933 21.751 -4.241 1.00 42.50 105 PRO A N 1
ATOM 795 C CA . PRO A 1 105 ? -4.020 21.983 -3.127 1.00 42.50 105 PRO A CA 1
ATOM 796 C C . PRO A 1 105 ? -4.684 22.942 -2.122 1.00 42.50 105 PRO A C 1
ATOM 798 O O . PRO A 1 105 ? -5.383 23.866 -2.554 1.00 42.50 105 PRO A O 1
ATOM 801 N N . PRO A 1 106 ? -4.508 22.751 -0.800 1.00 46.59 106 PRO A N 1
ATOM 802 C CA . PRO A 1 106 ? -5.054 23.677 0.180 1.00 46.59 106 PRO A CA 1
ATOM 803 C C . PRO A 1 106 ? -4.399 25.045 -0.026 1.00 46.59 106 PRO A C 1
ATOM 805 O O . PRO A 1 106 ? -3.195 25.213 0.171 1.00 46.59 106 PRO A O 1
ATOM 808 N N . GLY A 1 107 ? -5.194 26.019 -0.470 1.00 45.69 107 GLY A N 1
ATOM 809 C CA . GLY A 1 107 ? -4.783 27.414 -0.497 1.00 45.69 107 GLY A CA 1
ATOM 810 C C . GLY A 1 107 ? -4.490 27.856 0.931 1.00 45.69 107 GLY A C 1
ATOM 811 O O . GLY A 1 107 ? -5.363 27.775 1.793 1.00 45.69 107 GLY A O 1
ATOM 812 N N . LYS A 1 108 ? -3.251 28.279 1.191 1.00 47.22 108 LYS A N 1
ATOM 813 C CA . LYS A 1 108 ? -2.919 29.015 2.413 1.00 47.22 108 LYS A CA 1
ATOM 814 C C . LYS A 1 108 ? -3.771 30.287 2.438 1.00 47.22 108 LYS A C 1
ATOM 816 O O . LYS A 1 108 ? -3.739 31.048 1.471 1.00 47.22 108 LYS A O 1
ATOM 821 N N . SER A 1 109 ? -4.547 30.441 3.511 1.00 48.78 109 SER A N 1
ATOM 822 C CA . SER A 1 109 ? -5.248 31.680 3.858 1.00 48.78 109 SER A CA 1
ATOM 823 C C . SER A 1 109 ? -4.275 32.786 4.243 1.00 48.78 109 SER A C 1
ATOM 825 O O . SER A 1 109 ? -3.135 32.460 4.648 1.00 48.78 109 SER A O 1
#

Radius of gyration: 17.03 Å; chains: 1; bounding box: 32×43×51 Å

Foldseek 3Di:
DDDDDDDDPPPVPQDEDEQVRLVPPDFPDKHKHKAAWAPPAWDDPPQWIWTWGHDPHHIAIEIEGEDDDPPDDHGFIKIFIAGQDPVRHGYGPDMDTPDDDDDDDDDDD